Protein AF-A0A8J2KSV0-F1 (afdb_monomer_lite)

pLDDT: mean 75.71, std 20.84, range [27.83, 93.12]

Sequence (148 aa):
ILIVVDAEELTGKSEDAAAGNSNKTKGSDNGSSCRKLVLILAKRMLKVLTSCTKALKAQHPGSDFGEYFQCAIKCFMNKVEMSDKNHMLNNETFAIFAVKHIPENYHPMLYQVLGPCLATWGPKIDPSDEKCISYGEIIKCLQDQASS

Radius of gyration: 19.2 Å; chains: 1; bounding box: 42×45×52 Å

Organism: NCBI:txid39272

Secondary structure (DSSP, 8-state):
------TTTT-------------------HHHHHHHHHHHHHHHHHHHHHHHHHHHHHHSTTS-HHHHHHHHHHHHHHHTT-S-TTS---HHHHHHHHHHHS-GGGHHHHHHHHHHHHHHHGGG--TT-TT-HHHHHHHHHHHHHHT-

InterPro domains:
  IPR006170 Pheromone/general odorant binding protein [PF01395] (66-144)

Structure (mmCIF, N/CA/C/O backbone):
data_AF-A0A8J2KSV0-F1
#
_entry.id   AF-A0A8J2KSV0-F1
#
loop_
_atom_site.group_PDB
_atom_site.id
_atom_site.type_symbol
_atom_site.label_atom_id
_atom_site.label_alt_id
_atom_site.label_comp_id
_atom_site.label_asym_id
_atom_site.label_entity_id
_atom_site.label_seq_id
_atom_site.pdbx_PDB_ins_code
_atom_site.Cartn_x
_atom_site.Cartn_y
_atom_site.Cartn_z
_atom_site.occupancy
_atom_site.B_iso_or_equiv
_atom_site.auth_seq_id
_atom_site.auth_comp_id
_atom_site.auth_asym_id
_atom_site.auth_atom_id
_atom_site.pdbx_PDB_model_num
ATOM 1 N N . ILE A 1 1 ? 0.917 13.328 8.145 1.00 33.28 1 ILE A N 1
ATOM 2 C CA . ILE A 1 1 ? 1.991 12.912 7.214 1.00 33.28 1 ILE A CA 1
ATOM 3 C C . ILE A 1 1 ? 1.296 12.593 5.898 1.00 33.28 1 ILE A C 1
ATOM 5 O O . ILE A 1 1 ? 0.859 11.476 5.658 1.00 33.28 1 ILE A O 1
ATOM 9 N N . LEU A 1 2 ? 0.971 13.668 5.177 1.00 32.41 2 LEU A N 1
ATOM 10 C CA . LEU A 1 2 ? 0.304 13.628 3.881 1.00 32.41 2 LEU A CA 1
ATOM 11 C C . LEU A 1 2 ? 1.374 13.446 2.811 1.00 32.41 2 LEU A C 1
ATOM 13 O O . LEU A 1 2 ? 2.507 13.873 3.007 1.00 32.41 2 LEU A O 1
ATOM 17 N N . ILE A 1 3 ? 0.977 12.878 1.677 1.00 36.25 3 ILE A N 1
ATOM 18 C CA . ILE A 1 3 ? 1.699 12.993 0.413 1.00 36.25 3 ILE A CA 1
ATOM 19 C C . ILE A 1 3 ? 1.856 14.493 0.116 1.00 36.25 3 ILE A C 1
ATOM 21 O O . ILE A 1 3 ? 0.997 15.100 -0.519 1.00 36.25 3 ILE A O 1
ATOM 25 N N . VAL A 1 4 ? 2.933 15.095 0.613 1.00 32.72 4 VAL A N 1
ATOM 26 C CA . VAL A 1 4 ? 3.554 16.257 -0.005 1.00 32.72 4 V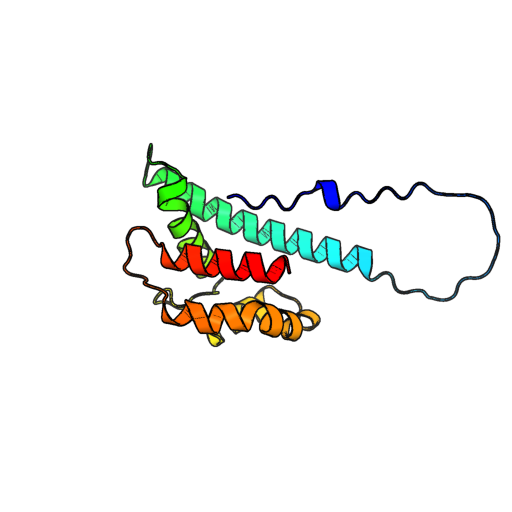AL A CA 1
ATOM 27 C C . VAL A 1 4 ? 4.506 15.644 -1.020 1.00 32.72 4 VAL A C 1
ATOM 29 O O . VAL A 1 4 ? 5.696 15.497 -0.789 1.00 32.72 4 VAL A O 1
ATOM 32 N N . VAL A 1 5 ? 3.946 15.177 -2.139 1.00 37.59 5 VAL A N 1
ATOM 33 C CA . VAL A 1 5 ? 4.716 15.278 -3.375 1.00 37.59 5 VAL A CA 1
ATOM 34 C C . VAL A 1 5 ? 4.758 16.774 -3.586 1.00 37.59 5 VAL A C 1
ATOM 36 O O . VAL A 1 5 ? 3.748 17.370 -3.964 1.00 37.59 5 VAL A O 1
ATOM 39 N N . ASP A 1 6 ? 5.871 17.366 -3.182 1.00 27.83 6 ASP A N 1
ATOM 40 C CA . ASP A 1 6 ? 6.131 18.776 -3.355 1.00 27.83 6 ASP A CA 1
ATOM 41 C C . ASP A 1 6 ? 6.019 19.060 -4.854 1.00 27.83 6 ASP A C 1
ATOM 43 O O . ASP A 1 6 ? 6.842 18.643 -5.671 1.00 27.83 6 ASP A O 1
ATOM 47 N N . ALA A 1 7 ? 4.896 19.654 -5.257 1.00 35.94 7 ALA A N 1
ATOM 48 C CA . ALA A 1 7 ? 4.655 19.981 -6.653 1.00 35.94 7 ALA A CA 1
ATOM 49 C C . ALA A 1 7 ? 5.633 21.072 -7.135 1.00 35.94 7 ALA A C 1
ATOM 51 O O . ALA A 1 7 ? 5.771 21.255 -8.347 1.00 35.94 7 ALA A O 1
ATOM 52 N N . GLU A 1 8 ? 6.320 21.756 -6.210 1.00 29.22 8 GLU A N 1
ATOM 53 C CA . GLU A 1 8 ? 7.274 22.832 -6.485 1.00 29.22 8 GLU A CA 1
ATOM 54 C C . GLU A 1 8 ? 8.679 22.330 -6.844 1.00 29.22 8 GLU A C 1
ATOM 56 O O . GLU A 1 8 ? 9.360 22.982 -7.634 1.00 29.22 8 GLU A O 1
ATOM 61 N N . GLU A 1 9 ? 9.097 21.126 -6.433 1.00 33.09 9 GLU A N 1
ATOM 62 C CA . GLU A 1 9 ? 10.410 20.591 -6.856 1.00 33.09 9 GLU A CA 1
ATOM 63 C C . GLU A 1 9 ? 10.434 20.162 -8.339 1.00 33.09 9 GLU A C 1
ATOM 65 O O . GLU A 1 9 ? 11.468 19.907 -8.953 1.00 33.09 9 GLU A O 1
ATOM 70 N N . LEU A 1 10 ? 9.260 20.142 -8.967 1.00 40.75 10 LEU A N 1
ATOM 71 C CA . LEU A 1 10 ? 9.073 19.798 -10.366 1.00 40.75 10 LEU A CA 1
ATOM 72 C C . LEU A 1 10 ? 9.044 21.028 -11.299 1.00 40.75 10 LEU A C 1
ATOM 74 O O . LEU A 1 10 ? 8.926 20.871 -12.522 1.00 40.75 10 LEU A O 1
ATOM 78 N N . THR A 1 11 ? 9.174 22.251 -10.782 1.00 35.41 11 THR A N 1
ATOM 79 C CA . THR A 1 11 ? 9.397 23.460 -11.593 1.00 35.41 11 THR A CA 1
ATOM 80 C C . THR A 1 11 ? 10.868 23.854 -11.577 1.00 35.41 11 THR A C 1
ATOM 82 O O . THR A 1 11 ? 11.239 24.940 -11.145 1.00 35.41 11 THR A O 1
ATOM 85 N N . GLY A 1 12 ? 11.723 22.967 -12.092 1.00 34.53 12 GLY A N 1
ATOM 86 C CA . GLY A 1 12 ? 13.054 23.348 -12.548 1.00 34.53 12 GLY A CA 1
ATOM 87 C C . GLY A 1 12 ? 12.919 24.418 -13.630 1.00 34.53 12 GLY A C 1
ATOM 88 O O . GLY A 1 12 ? 12.581 24.124 -14.776 1.00 34.53 12 GLY A O 1
ATOM 89 N N . LYS A 1 13 ? 13.130 25.669 -13.225 1.00 36.69 13 LYS A N 1
ATOM 90 C CA . LYS A 1 13 ? 13.239 26.850 -14.076 1.00 36.69 13 LYS A CA 1
ATOM 91 C C . LYS A 1 13 ? 14.280 26.562 -15.164 1.00 36.69 13 LYS A C 1
ATOM 93 O O . LYS A 1 13 ? 15.466 26.451 -14.876 1.00 36.69 13 LYS A O 1
ATOM 98 N N . SER A 1 14 ? 13.835 26.397 -16.403 1.00 37.28 14 SER A N 1
ATOM 99 C CA . SER A 1 14 ? 14.697 26.503 -17.580 1.00 37.28 14 SER A CA 1
ATOM 100 C C . SER A 1 14 ? 14.272 27.777 -18.293 1.00 37.28 14 SER A C 1
ATOM 102 O O . SER A 1 14 ? 13.264 27.790 -18.990 1.00 37.28 14 SER A O 1
ATOM 104 N N . GLU A 1 15 ? 14.983 28.869 -18.021 1.00 35.19 15 GLU A N 1
ATOM 105 C CA . GLU A 1 15 ? 14.950 30.063 -18.862 1.00 35.19 15 GLU A CA 1
ATOM 106 C C . GLU A 1 15 ? 15.982 29.854 -19.985 1.00 35.19 15 GLU A C 1
ATOM 108 O O . GLU A 1 15 ? 17.191 29.852 -19.754 1.00 35.19 15 GLU A O 1
ATOM 113 N N . ASP A 1 16 ? 15.461 29.600 -21.188 1.00 38.16 16 ASP A N 1
ATOM 114 C CA . ASP A 1 16 ? 16.052 29.881 -22.506 1.00 38.16 16 ASP A CA 1
ATOM 115 C C . ASP A 1 16 ? 16.671 31.302 -22.550 1.00 38.16 16 ASP A C 1
ATOM 117 O O . ASP A 1 16 ? 16.228 32.187 -21.828 1.00 38.16 16 ASP A O 1
ATOM 121 N N . ALA A 1 17 ? 17.619 31.711 -23.395 1.00 34.28 17 ALA A N 1
ATOM 122 C CA . ALA A 1 17 ? 18.380 31.138 -24.497 1.00 34.28 17 ALA A CA 1
ATOM 123 C C . ALA A 1 17 ? 19.434 32.192 -24.908 1.00 34.28 17 ALA A C 1
ATOM 125 O O . ALA A 1 17 ? 19.218 33.391 -24.724 1.00 34.28 17 ALA A O 1
ATOM 126 N N . ALA A 1 18 ? 20.513 31.780 -25.578 1.00 32.00 18 ALA A N 1
ATOM 127 C CA . ALA A 1 18 ? 21.199 32.650 -26.534 1.00 32.00 18 ALA A CA 1
ATOM 128 C C . ALA A 1 18 ? 21.887 31.829 -27.636 1.00 32.00 18 ALA A C 1
ATOM 130 O O . ALA A 1 18 ? 22.821 31.083 -27.372 1.00 32.00 18 ALA A O 1
ATOM 131 N N . ALA A 1 19 ? 21.379 32.028 -28.858 1.00 34.34 19 ALA A N 1
ATOM 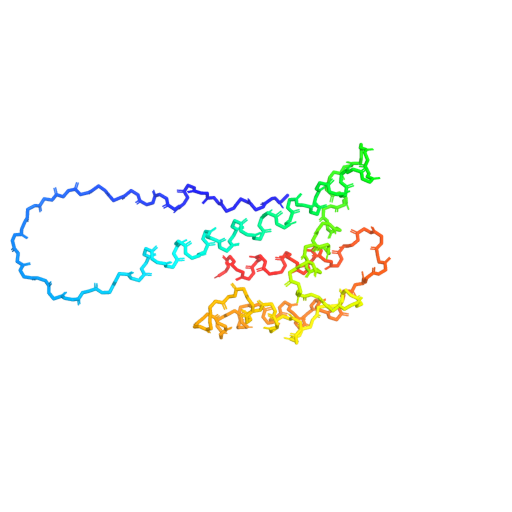132 C CA . ALA A 1 19 ? 22.025 31.934 -30.170 1.00 34.34 19 ALA A CA 1
ATOM 133 C C . ALA A 1 19 ? 22.876 30.695 -30.524 1.00 34.34 19 ALA A C 1
ATOM 135 O O . ALA A 1 19 ? 23.944 30.461 -29.972 1.00 34.34 19 ALA A O 1
ATOM 136 N N . GLY A 1 20 ? 22.500 30.005 -31.607 1.00 28.36 20 GLY A N 1
ATOM 137 C CA . GLY A 1 20 ? 23.451 29.143 -32.315 1.00 28.36 20 GLY A CA 1
ATOM 138 C C . GLY A 1 20 ? 22.819 28.090 -33.211 1.00 28.36 20 GLY A C 1
ATOM 139 O O . GLY A 1 20 ? 22.425 27.025 -32.758 1.00 28.36 20 GLY A O 1
ATOM 140 N N . ASN A 1 21 ? 22.775 28.394 -34.502 1.00 43.28 21 ASN A N 1
ATOM 141 C CA . ASN A 1 21 ? 22.561 27.475 -35.616 1.00 43.28 21 ASN A CA 1
ATOM 142 C C . ASN A 1 21 ? 23.396 26.178 -35.487 1.00 43.28 21 ASN A C 1
ATOM 144 O O . ASN A 1 21 ? 24.613 26.282 -35.356 1.00 43.28 21 ASN A O 1
ATOM 148 N N . SER A 1 22 ? 22.776 24.991 -35.580 1.00 34.84 22 SER A N 1
ATOM 149 C CA . SER A 1 22 ? 23.343 23.765 -36.189 1.00 34.84 22 SER A CA 1
ATOM 150 C C . SER A 1 22 ? 22.427 22.548 -36.002 1.00 34.84 22 SER A C 1
ATOM 152 O O . SER A 1 22 ? 21.936 22.285 -34.908 1.00 34.84 22 SER A O 1
ATOM 154 N N . ASN A 1 23 ? 22.241 21.805 -37.099 1.00 50.12 23 ASN A N 1
ATOM 155 C CA . ASN A 1 23 ? 21.908 20.377 -37.201 1.00 50.12 23 ASN A CA 1
ATOM 156 C C . ASN A 1 23 ? 21.775 19.610 -35.870 1.00 50.12 23 ASN A C 1
ATOM 158 O O . ASN A 1 23 ? 22.766 19.441 -35.158 1.00 50.12 23 ASN A O 1
ATOM 162 N N . LYS A 1 24 ? 20.600 19.025 -35.586 1.00 34.50 24 LYS A N 1
ATOM 163 C CA . LYS A 1 24 ? 20.468 18.058 -34.488 1.00 34.50 24 LYS A CA 1
ATOM 164 C C . LYS A 1 24 ? 19.600 16.860 -34.858 1.00 34.50 24 LYS A C 1
ATOM 166 O O . LYS A 1 24 ? 18.377 16.911 -34.942 1.00 34.50 24 LYS A O 1
ATOM 171 N N . THR A 1 25 ? 20.317 15.770 -35.081 1.00 40.50 25 THR A N 1
ATOM 172 C CA . THR A 1 25 ? 19.911 14.375 -34.984 1.00 40.50 25 THR A CA 1
ATOM 173 C C . THR A 1 25 ? 18.927 14.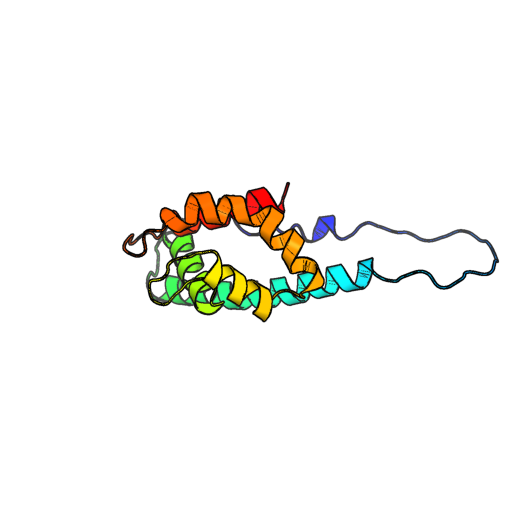116 -33.837 1.00 40.50 25 THR A C 1
ATOM 175 O O . THR A 1 25 ? 19.143 14.535 -32.702 1.00 40.50 25 THR A O 1
ATOM 178 N N . LYS A 1 26 ? 17.865 13.372 -34.176 1.00 44.72 26 LYS A N 1
ATOM 179 C CA . LYS A 1 26 ? 17.057 12.458 -33.344 1.00 44.72 26 LYS A CA 1
ATOM 180 C C . LYS A 1 26 ? 17.587 12.306 -31.900 1.00 44.72 26 LYS A C 1
ATOM 182 O O . LYS A 1 26 ? 18.541 11.570 -31.668 1.00 44.72 26 LYS A O 1
ATOM 187 N N . GLY A 1 27 ? 16.956 12.988 -30.943 1.00 36.16 27 GLY A N 1
ATOM 188 C CA . GLY A 1 27 ? 17.243 12.891 -29.508 1.00 36.16 27 GLY A CA 1
ATOM 189 C C . GLY A 1 27 ? 15.961 12.600 -28.727 1.00 36.16 27 GLY A C 1
ATOM 190 O O . GLY A 1 27 ? 14.963 13.285 -28.908 1.00 36.16 27 GLY A O 1
ATOM 191 N N . SER A 1 28 ? 15.989 11.538 -27.923 1.00 43.84 28 SER A N 1
ATOM 192 C CA . SER A 1 28 ? 14.852 10.907 -27.243 1.00 43.84 28 SER A CA 1
ATOM 193 C C . SER A 1 28 ? 14.181 11.809 -26.197 1.00 43.84 28 SER A C 1
ATOM 195 O O . SER A 1 28 ? 14.806 12.218 -25.221 1.00 43.84 28 SER A O 1
ATOM 197 N N . ASP A 1 29 ? 12.882 12.039 -26.362 1.00 43.62 29 ASP A N 1
ATOM 198 C CA . ASP A 1 29 ? 11.999 12.863 -25.522 1.00 43.62 29 ASP A CA 1
ATOM 199 C C . ASP A 1 29 ? 11.434 12.058 -24.320 1.00 43.62 29 ASP A C 1
ATOM 201 O O . ASP A 1 29 ? 10.225 11.913 -24.121 1.00 43.62 29 ASP A O 1
ATOM 205 N N . ASN A 1 30 ? 12.316 11.426 -23.533 1.00 51.47 30 ASN A N 1
ATOM 206 C CA . ASN A 1 30 ? 11.903 10.442 -22.512 1.00 51.47 30 ASN A CA 1
ATOM 207 C C . ASN A 1 30 ? 11.517 11.066 -21.152 1.00 51.47 30 ASN A C 1
ATOM 209 O O . ASN A 1 30 ? 10.768 10.456 -20.386 1.00 51.47 30 ASN A O 1
ATOM 213 N N . GLY A 1 31 ? 11.984 12.280 -20.836 1.00 49.41 31 GLY A N 1
ATOM 214 C CA . GLY A 1 31 ? 11.730 12.930 -19.538 1.00 49.41 31 GLY A CA 1
ATOM 215 C C . GLY A 1 31 ? 10.316 13.509 -19.395 1.00 49.41 31 GLY A C 1
ATOM 216 O O . GLY A 1 31 ? 9.683 13.387 -18.344 1.00 49.41 31 GLY A O 1
ATOM 217 N N . SER A 1 32 ? 9.777 14.081 -20.476 1.00 55.59 32 SER A N 1
ATOM 218 C CA . SER A 1 32 ? 8.435 14.679 -20.505 1.00 55.59 32 SER A CA 1
ATOM 219 C C . SER A 1 32 ? 7.325 13.619 -20.407 1.00 55.59 32 SER A C 1
ATOM 221 O O . SER A 1 32 ? 6.272 13.858 -19.806 1.00 55.59 32 SER A O 1
ATOM 223 N N . SER A 1 33 ? 7.585 12.422 -20.938 1.00 67.12 33 SER A N 1
ATOM 224 C CA . SER A 1 33 ? 6.652 11.291 -20.962 1.00 67.12 33 SER A CA 1
ATOM 225 C C . SER A 1 33 ? 6.576 10.555 -19.620 1.00 67.12 33 SER A C 1
ATOM 227 O O . SER A 1 33 ? 5.476 10.239 -19.163 1.00 67.12 33 SER A O 1
ATOM 229 N N . CYS A 1 34 ? 7.712 10.361 -18.939 1.00 67.50 34 CYS A N 1
ATOM 230 C CA . CYS A 1 34 ? 7.756 9.718 -17.621 1.00 67.50 34 CYS A CA 1
ATOM 231 C C . CYS A 1 34 ? 6.978 10.530 -16.570 1.00 67.50 34 CYS A C 1
ATOM 233 O O . CYS A 1 34 ? 6.099 10.009 -15.885 1.00 67.50 34 CYS A O 1
ATOM 235 N N . ARG A 1 35 ? 7.206 11.849 -16.512 1.00 75.56 35 ARG A N 1
ATOM 236 C CA . ARG A 1 35 ? 6.518 12.734 -15.560 1.00 75.56 35 ARG A CA 1
ATOM 237 C C . ARG A 1 35 ? 5.005 12.781 -15.785 1.00 75.56 35 ARG A C 1
ATOM 239 O O . ARG A 1 35 ? 4.237 12.739 -14.825 1.00 75.56 35 ARG A O 1
ATOM 246 N N . LYS A 1 36 ? 4.555 12.832 -17.044 1.00 78.25 36 LYS A N 1
ATOM 247 C CA . LYS A 1 36 ? 3.120 12.787 -17.381 1.00 78.25 36 LYS A CA 1
ATOM 248 C C . LYS A 1 36 ? 2.480 11.475 -16.936 1.00 78.25 36 LYS A C 1
ATOM 250 O O . LYS A 1 36 ? 1.397 11.498 -16.357 1.00 78.25 36 LYS A O 1
ATOM 255 N N . LEU A 1 37 ? 3.154 10.351 -17.171 1.00 76.69 37 LEU A N 1
ATOM 256 C CA . LEU A 1 37 ? 2.692 9.037 -16.738 1.00 76.69 37 LEU A CA 1
ATOM 257 C C . LEU A 1 37 ? 2.554 8.973 -15.208 1.00 76.69 37 LEU A C 1
ATOM 259 O O . LEU A 1 37 ? 1.487 8.613 -14.713 1.00 76.69 37 LEU A O 1
ATOM 263 N N . VAL A 1 38 ? 3.586 9.386 -14.466 1.00 78.25 38 VAL A N 1
ATOM 264 C CA . VAL A 1 38 ? 3.568 9.407 -12.994 1.00 78.25 38 VAL A CA 1
ATOM 265 C C . VAL A 1 38 ? 2.418 10.265 -12.472 1.00 78.25 38 VAL A C 1
ATOM 267 O O . VAL A 1 38 ? 1.681 9.823 -11.597 1.00 78.25 38 VAL A O 1
ATOM 270 N N . LEU A 1 39 ? 2.187 11.448 -13.046 1.00 80.81 39 LEU A N 1
ATOM 271 C CA . LEU A 1 39 ? 1.071 12.312 -12.647 1.00 80.81 39 LEU A CA 1
ATOM 272 C C . LEU A 1 39 ? -0.298 11.676 -12.919 1.00 80.81 39 LEU A C 1
ATOM 274 O O . LEU A 1 39 ? -1.206 11.789 -12.094 1.00 80.81 39 LEU A O 1
ATOM 278 N N . ILE A 1 40 ? -0.466 10.990 -14.055 1.00 83.06 40 ILE A N 1
ATOM 279 C CA . ILE A 1 40 ? -1.708 10.270 -14.372 1.00 83.06 40 ILE A CA 1
ATOM 280 C C . ILE A 1 40 ? -1.946 9.150 -13.353 1.00 83.06 40 ILE A C 1
ATOM 282 O O . ILE A 1 40 ? -3.066 9.005 -12.853 1.00 83.06 40 ILE A O 1
ATOM 286 N N . LEU A 1 41 ? -0.905 8.385 -13.022 1.00 81.62 41 LEU A N 1
ATOM 287 C CA . LEU A 1 41 ? -0.971 7.312 -12.033 1.00 81.62 41 LEU A CA 1
ATOM 288 C C . LEU A 1 41 ? -1.268 7.858 -10.638 1.00 81.62 41 LEU A C 1
ATOM 290 O O . LEU A 1 41 ? -2.253 7.445 -10.026 1.00 81.62 41 LEU A O 1
ATOM 294 N N . ALA A 1 42 ? -0.514 8.855 -10.181 1.00 83.25 42 ALA A N 1
ATOM 295 C CA . ALA A 1 42 ? -0.718 9.512 -8.896 1.00 83.25 42 ALA A CA 1
ATOM 296 C C . ALA A 1 42 ? -2.142 10.070 -8.767 1.00 83.25 42 ALA A C 1
ATOM 298 O O . ALA A 1 42 ? -2.803 9.851 -7.755 1.00 83.25 42 ALA A O 1
ATOM 299 N N 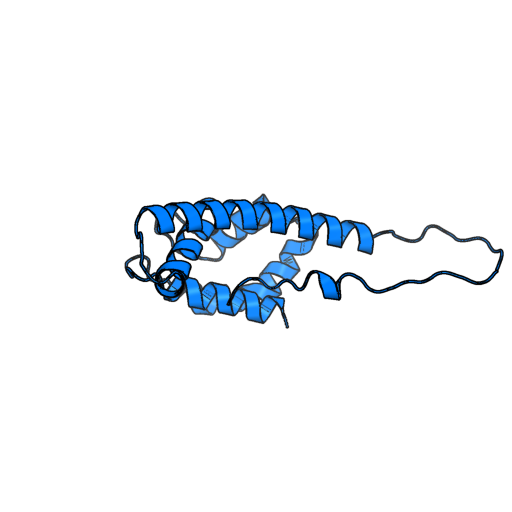. LYS A 1 43 ? -2.678 10.710 -9.817 1.00 87.19 43 LYS A N 1
ATOM 300 C CA . LYS A 1 43 ? -4.052 11.235 -9.815 1.00 87.19 43 LYS A CA 1
ATOM 301 C C . LYS A 1 43 ? -5.100 10.127 -9.689 1.00 87.19 43 LYS A C 1
ATOM 303 O O . LYS A 1 43 ? -6.096 10.308 -8.985 1.00 87.19 43 LYS A O 1
ATOM 308 N N . ARG A 1 44 ? -4.896 8.979 -10.348 1.00 87.50 44 ARG A N 1
ATOM 309 C CA . ARG A 1 44 ? -5.776 7.805 -10.207 1.00 87.50 44 ARG A CA 1
ATOM 310 C C . ARG A 1 44 ? -5.716 7.247 -8.786 1.00 87.50 44 ARG A C 1
ATOM 312 O O . ARG A 1 44 ? -6.770 7.074 -8.177 1.00 87.50 44 ARG A O 1
ATOM 319 N N . MET A 1 45 ? -4.516 7.054 -8.240 1.00 88.25 45 MET A N 1
ATOM 320 C CA . MET A 1 45 ? -4.328 6.539 -6.879 1.00 88.25 45 MET A CA 1
ATOM 321 C C . MET A 1 45 ? -4.923 7.482 -5.828 1.00 88.25 45 MET A C 1
ATOM 323 O O . MET A 1 45 ? -5.684 7.048 -4.964 1.00 88.25 45 MET A O 1
ATOM 327 N N . LEU A 1 46 ? -4.694 8.791 -5.965 1.00 88.75 46 LEU A N 1
ATOM 328 C CA . LEU A 1 46 ? -5.243 9.808 -5.070 1.00 88.75 46 LEU A CA 1
ATOM 329 C C . LEU A 1 46 ? -6.774 9.835 -5.096 1.00 88.75 46 LEU A C 1
ATOM 331 O O . LEU A 1 46 ? -7.404 10.023 -4.055 1.00 88.75 46 LEU A O 1
ATOM 335 N N . LYS A 1 47 ? -7.398 9.611 -6.261 1.00 90.94 47 LYS A N 1
ATOM 336 C CA . LYS A 1 47 ? -8.860 9.511 -6.370 1.00 90.94 47 LYS A CA 1
ATOM 337 C C . LYS A 1 47 ? -9.401 8.323 -5.571 1.00 90.94 47 LYS A C 1
ATOM 339 O O . LYS A 1 47 ? -10.405 8.475 -4.874 1.00 90.94 47 LYS A O 1
ATOM 344 N N . VAL A 1 48 ? -8.737 7.168 -5.640 1.00 91.31 48 VAL A N 1
ATOM 345 C CA . VAL A 1 48 ? -9.120 5.979 -4.862 1.00 91.31 48 VAL A CA 1
ATOM 346 C C . VAL A 1 48 ? -8.929 6.237 -3.368 1.00 91.31 48 VAL A C 1
ATOM 348 O O . VAL A 1 48 ? -9.874 6.046 -2.602 1.00 91.31 48 VAL A O 1
ATOM 351 N N . LEU A 1 49 ? -7.772 6.765 -2.962 1.00 89.69 49 LEU A N 1
ATOM 352 C CA . LEU A 1 49 ? -7.492 7.103 -1.565 1.00 89.69 49 LEU A CA 1
ATOM 353 C C . LEU A 1 49 ? -8.514 8.106 -1.013 1.00 89.69 49 LEU A C 1
ATOM 355 O O . LEU A 1 49 ? -9.073 7.892 0.057 1.00 89.69 49 LEU A O 1
ATOM 359 N N . THR A 1 50 ? -8.846 9.146 -1.783 1.00 90.38 50 THR A N 1
ATOM 360 C CA . THR A 1 50 ? -9.861 10.144 -1.406 1.00 90.38 50 THR A CA 1
ATOM 361 C C . THR A 1 50 ? -11.245 9.516 -1.223 1.00 90.38 50 THR A C 1
ATOM 363 O O . THR A 1 50 ? -12.020 9.948 -0.374 1.00 90.38 50 THR A O 1
ATOM 366 N N . SER A 1 51 ? -11.586 8.491 -2.011 1.00 93.12 51 SER A N 1
ATOM 367 C CA . SER A 1 51 ? -12.847 7.764 -1.825 1.00 93.12 51 SER A CA 1
ATOM 368 C C . SER A 1 51 ? -12.868 6.989 -0.502 1.00 93.12 51 SER A C 1
ATOM 370 O O . SER A 1 51 ? -13.879 7.011 0.195 1.00 93.12 51 SER A O 1
ATOM 372 N N . CYS A 1 52 ? -11.741 6.382 -0.116 1.00 91.50 52 CYS A N 1
ATOM 373 C CA . CYS A 1 52 ? -11.592 5.667 1.150 1.00 91.50 52 CYS A CA 1
ATOM 374 C C . CYS A 1 52 ? -11.626 6.609 2.355 1.00 91.50 52 CYS A C 1
ATOM 376 O O . CYS A 1 52 ? -12.359 6.361 3.309 1.00 91.50 52 CYS A O 1
ATOM 378 N N . THR A 1 53 ? -10.895 7.724 2.297 1.00 89.94 53 THR A N 1
ATOM 379 C CA . THR A 1 53 ? -10.872 8.710 3.386 1.00 89.94 53 THR A CA 1
ATOM 380 C C . THR A 1 53 ? -12.245 9.343 3.603 1.00 89.94 53 THR A C 1
ATOM 382 O O . THR A 1 53 ? -12.671 9.500 4.744 1.00 89.94 53 THR A O 1
ATOM 385 N N . LYS A 1 54 ? -12.983 9.651 2.526 1.00 89.81 54 LYS A N 1
ATOM 386 C CA . LYS A 1 54 ? -14.365 10.149 2.619 1.00 89.81 54 LYS A CA 1
ATOM 387 C C . LYS A 1 54 ? -15.309 9.127 3.249 1.00 89.81 54 LYS A C 1
ATOM 389 O O . LYS A 1 54 ? -16.104 9.505 4.104 1.00 89.81 54 LYS A O 1
ATOM 394 N N . ALA A 1 55 ? -15.217 7.859 2.847 1.00 87.88 55 ALA A N 1
ATOM 395 C CA . ALA A 1 55 ? -16.053 6.796 3.399 1.00 87.88 55 ALA A CA 1
ATOM 396 C C . ALA A 1 55 ? -15.807 6.593 4.901 1.00 87.88 55 ALA A C 1
ATOM 398 O O . ALA A 1 55 ? -16.765 6.446 5.654 1.00 87.88 55 ALA A O 1
ATOM 399 N N . LEU A 1 56 ? -14.547 6.640 5.342 1.00 86.88 56 LEU A N 1
ATOM 400 C CA . LEU A 1 56 ? -14.193 6.523 6.760 1.00 86.88 56 LEU A CA 1
ATOM 401 C C . LEU A 1 56 ? -14.624 7.742 7.569 1.00 86.88 56 LEU A C 1
ATOM 403 O O . LEU A 1 56 ? -15.205 7.588 8.635 1.00 86.88 56 LEU A O 1
ATOM 407 N N . LYS A 1 57 ? -14.433 8.956 7.041 1.00 85.00 57 LYS A N 1
ATOM 408 C CA . LYS A 1 57 ? -14.893 10.179 7.713 1.00 85.00 57 LYS A CA 1
ATOM 409 C C . LYS A 1 57 ? -16.412 10.196 7.921 1.00 85.00 57 LYS A C 1
ATOM 411 O O . LYS A 1 57 ? -16.885 10.738 8.912 1.00 85.00 57 LYS A O 1
ATOM 416 N N . ALA A 1 58 ? -17.172 9.614 6.992 1.00 85.19 58 ALA A N 1
ATOM 417 C CA . ALA A 1 58 ? -18.618 9.469 7.137 1.00 85.19 58 ALA A CA 1
ATOM 418 C C . ALA A 1 58 ? -19.010 8.434 8.210 1.00 85.19 58 ALA A C 1
ATOM 420 O O . ALA A 1 58 ? -20.044 8.600 8.848 1.00 85.19 58 ALA A O 1
ATOM 421 N N . GLN A 1 59 ? -18.196 7.393 8.415 1.00 83.62 59 GLN A N 1
ATOM 422 C CA . GLN A 1 59 ? -18.415 6.360 9.438 1.00 83.62 59 GLN A CA 1
ATOM 423 C C . GLN A 1 59 ? -17.980 6.811 10.840 1.00 83.62 59 GLN A C 1
ATOM 425 O O . GLN A 1 59 ? -18.581 6.397 11.826 1.00 83.62 59 GLN A O 1
ATOM 430 N N . HIS A 1 60 ? -16.982 7.694 10.922 1.00 80.88 60 HIS A N 1
ATOM 431 C CA . HIS A 1 60 ? -16.428 8.211 12.174 1.00 80.88 60 HIS A CA 1
ATOM 432 C C . HIS A 1 60 ? -16.469 9.752 12.201 1.00 80.88 60 HIS A C 1
ATOM 434 O O . HIS A 1 60 ? -15.440 10.423 12.070 1.00 80.88 60 HIS A O 1
ATOM 440 N N . PRO A 1 61 ? -17.659 10.367 12.319 1.00 77.25 61 PRO A N 1
ATOM 441 C CA . PRO A 1 61 ? -17.763 11.817 12.415 1.00 77.25 61 PRO A CA 1
ATOM 442 C C . PRO A 1 61 ? -17.136 12.317 13.728 1.00 77.25 61 PRO A C 1
ATOM 444 O O . PRO A 1 61 ? -17.529 11.899 14.811 1.00 77.25 61 PRO A O 1
ATOM 447 N N . GLY A 1 62 ? -16.174 13.240 13.633 1.00 72.56 62 GLY A N 1
ATOM 448 C CA . GLY A 1 62 ? -15.550 13.893 14.794 1.00 72.56 62 GLY A CA 1
ATOM 449 C C . GLY A 1 62 ? -14.329 13.182 15.387 1.00 72.56 62 GLY A C 1
ATOM 450 O O . GLY A 1 62 ? -13.702 13.743 16.281 1.00 72.56 62 GLY A O 1
ATOM 451 N N . SER A 1 63 ? -13.951 12.003 14.884 1.00 74.50 63 SER A N 1
ATOM 452 C CA . SER A 1 63 ? -12.683 11.361 15.249 1.00 74.50 63 SER A CA 1
ATOM 453 C C . SER A 1 63 ? -11.485 12.079 14.625 1.00 74.50 63 SER A C 1
ATOM 455 O O . SER A 1 63 ? -11.599 12.627 13.521 1.00 74.50 63 SER A O 1
ATOM 457 N N . ASP A 1 64 ? -10.320 12.013 15.275 1.00 77.19 64 ASP A N 1
ATOM 458 C CA . ASP A 1 64 ? -9.086 12.507 14.670 1.00 77.19 64 ASP A CA 1
ATOM 459 C C . ASP A 1 64 ? -8.774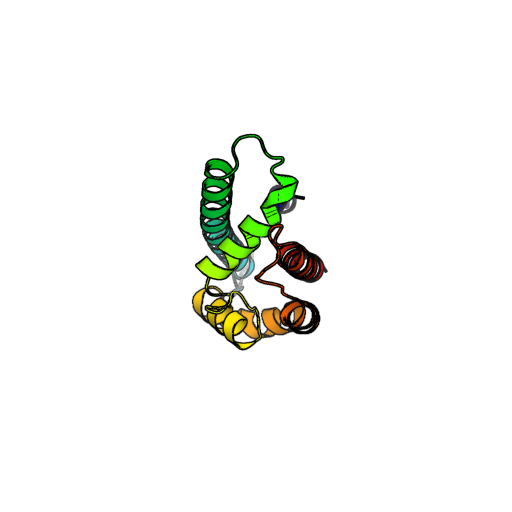 11.683 13.411 1.00 77.19 64 ASP A C 1
ATOM 461 O O . ASP A 1 64 ? -8.718 10.452 13.422 1.00 77.19 64 ASP A O 1
ATOM 465 N N . PHE A 1 65 ? -8.602 12.377 12.287 1.00 73.19 65 PHE A N 1
ATOM 466 C CA . PHE A 1 65 ? -8.301 11.752 11.005 1.00 73.19 65 PHE A CA 1
ATOM 467 C C . PHE A 1 65 ? -7.008 10.933 11.068 1.00 73.19 65 PHE A C 1
ATOM 469 O O . PHE A 1 65 ? -6.900 9.927 10.369 1.00 73.19 65 PHE A O 1
ATOM 476 N N . GLY A 1 66 ? -6.054 11.331 11.918 1.00 73.06 66 GLY A N 1
ATOM 477 C CA . GLY A 1 66 ? -4.812 10.593 12.130 1.00 73.06 66 GLY A CA 1
ATOM 478 C C . GLY A 1 66 ? -5.031 9.163 12.627 1.00 73.06 66 GLY A C 1
ATOM 479 O O . GLY A 1 66 ? -4.305 8.266 12.203 1.00 73.06 66 GLY A O 1
ATOM 480 N N . GLU A 1 67 ? -6.059 8.929 13.448 1.00 75.25 67 GLU A N 1
ATOM 481 C CA . GLU A 1 67 ? -6.321 7.618 14.059 1.00 75.25 67 GLU A CA 1
ATOM 482 C C . GLU A 1 67 ? -6.821 6.582 13.049 1.00 75.25 67 GLU A C 1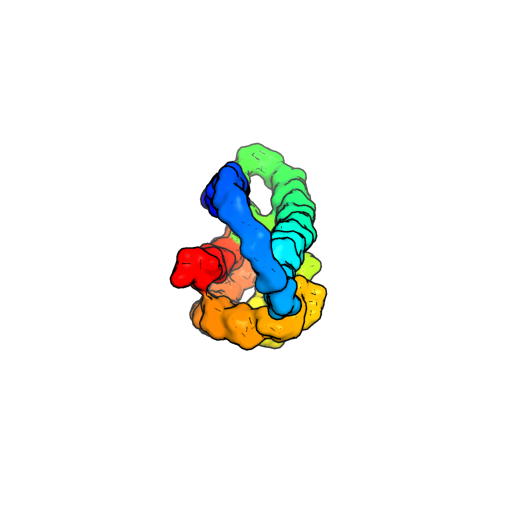
ATOM 484 O O . GLU A 1 67 ? -6.464 5.412 13.141 1.00 75.25 67 GLU A O 1
ATOM 489 N N . TYR A 1 68 ? -7.603 7.011 12.054 1.00 77.31 68 TYR A N 1
ATOM 490 C CA . TYR A 1 68 ? -8.239 6.115 11.079 1.00 77.31 68 TYR A CA 1
ATOM 491 C C . TYR A 1 68 ? -7.643 6.228 9.675 1.00 77.31 68 TYR A C 1
ATOM 493 O O . TYR A 1 68 ? -8.060 5.514 8.758 1.00 77.31 68 TYR A O 1
ATOM 501 N N . PHE A 1 69 ? -6.651 7.100 9.473 1.00 86.00 69 PHE A N 1
ATOM 502 C CA . PHE A 1 69 ? -5.987 7.235 8.179 1.00 86.00 69 PHE A CA 1
ATOM 503 C C . PHE A 1 69 ? -5.366 5.913 7.716 1.00 86.00 69 PHE A C 1
ATOM 505 O O . PHE A 1 69 ? -5.451 5.580 6.535 1.00 86.00 69 PHE A O 1
ATOM 512 N N . GLN A 1 70 ? -4.835 5.110 8.640 1.00 90.38 70 GLN A N 1
ATOM 513 C CA . GLN A 1 70 ? -4.268 3.802 8.306 1.00 90.38 70 GLN A CA 1
ATOM 514 C C . GLN A 1 70 ? -5.330 2.829 7.779 1.00 90.38 70 GLN A C 1
ATOM 516 O O . GLN A 1 70 ? -5.083 2.058 6.850 1.00 90.38 70 GLN A O 1
ATOM 521 N N . CYS A 1 71 ? -6.571 2.939 8.255 1.00 91.00 71 CYS A N 1
ATOM 522 C CA . CYS A 1 71 ? -7.685 2.191 7.682 1.00 91.00 71 CYS A CA 1
ATOM 523 C C . CYS A 1 71 ? -8.075 2.694 6.285 1.00 91.00 71 CYS A C 1
ATOM 525 O O . CYS A 1 71 ? -8.557 1.917 5.456 1.00 91.00 71 CYS A O 1
ATOM 527 N N . ALA A 1 72 ? -7.809 3.965 5.961 1.00 91.75 72 ALA A N 1
ATOM 528 C CA . ALA A 1 72 ? -7.964 4.457 4.594 1.00 91.75 72 ALA A CA 1
ATOM 529 C C . ALA A 1 72 ? -6.933 3.818 3.656 1.00 91.75 72 ALA A C 1
ATOM 531 O O . ALA A 1 72 ? -7.269 3.525 2.508 1.00 91.75 72 ALA A O 1
ATOM 532 N N . ILE A 1 73 ? -5.723 3.541 4.155 1.00 91.69 73 ILE A N 1
ATOM 533 C CA . ILE A 1 73 ? -4.692 2.789 3.431 1.00 91.69 73 ILE A CA 1
ATOM 534 C C . ILE A 1 73 ? -5.133 1.341 3.211 1.00 91.69 73 ILE A C 1
ATOM 536 O O . ILE A 1 73 ? -5.113 0.890 2.068 1.00 91.69 73 ILE A O 1
ATOM 540 N N . LYS A 1 74 ? -5.647 0.645 4.235 1.00 92.81 74 LYS A N 1
ATOM 541 C CA . LYS A 1 74 ? -6.248 -0.697 4.073 1.00 92.81 74 LYS A CA 1
ATOM 542 C C . LYS A 1 74 ? -7.316 -0.717 2.972 1.00 92.81 74 LYS A C 1
ATOM 544 O O . LYS A 1 74 ? -7.273 -1.545 2.062 1.00 92.81 74 LYS A O 1
ATOM 549 N N . CYS A 1 75 ? -8.253 0.233 3.011 1.00 92.50 75 CYS A N 1
ATOM 550 C CA . CYS A 1 75 ? -9.277 0.383 1.974 1.00 92.50 75 CYS A CA 1
ATOM 551 C C . CYS A 1 75 ? -8.670 0.640 0.587 1.00 92.50 75 CYS A C 1
ATOM 553 O O . CYS A 1 75 ? -9.118 0.054 -0.402 1.00 92.50 75 CYS A O 1
ATOM 555 N N . PHE A 1 76 ? -7.660 1.510 0.506 1.00 93.00 76 PHE A N 1
ATOM 556 C CA . PHE A 1 76 ? -6.976 1.837 -0.738 1.00 93.00 76 PHE A CA 1
ATOM 557 C C . PHE A 1 76 ? -6.328 0.594 -1.349 1.00 93.00 76 PHE A C 1
ATOM 559 O O . PHE A 1 76 ? -6.632 0.283 -2.498 1.00 93.00 76 PHE A O 1
ATOM 566 N N . MET A 1 77 ? -5.524 -0.142 -0.574 1.00 91.38 77 MET A N 1
ATOM 567 C CA . MET A 1 77 ? -4.822 -1.351 -1.022 1.00 91.38 77 MET A CA 1
ATOM 568 C C . MET A 1 77 ? -5.792 -2.391 -1.582 1.00 91.38 77 MET A C 1
ATOM 570 O O . MET A 1 77 ? -5.552 -2.941 -2.654 1.00 91.38 77 MET A O 1
ATOM 574 N N . ASN A 1 78 ? -6.933 -2.579 -0.917 1.00 92.19 78 ASN A N 1
ATOM 575 C CA . ASN A 1 78 ? -7.972 -3.487 -1.385 1.00 92.19 78 ASN A CA 1
ATOM 576 C C . ASN A 1 78 ? -8.620 -3.015 -2.699 1.00 92.19 78 ASN A C 1
ATOM 578 O O . ASN A 1 78 ? -8.829 -3.802 -3.617 1.00 92.19 78 ASN A O 1
ATOM 582 N N . LYS A 1 79 ? -8.915 -1.715 -2.834 1.00 91.75 79 LYS A N 1
ATOM 583 C CA . LYS A 1 79 ? -9.538 -1.162 -4.053 1.00 91.75 79 LYS A CA 1
ATOM 584 C C . LYS A 1 79 ? -8.623 -1.173 -5.274 1.00 91.75 79 LYS A C 1
ATOM 586 O O . LYS A 1 79 ? -9.134 -1.186 -6.392 1.00 91.75 79 LYS A O 1
ATOM 591 N N . VAL A 1 80 ? -7.309 -1.114 -5.073 1.00 90.12 80 VAL A N 1
ATOM 592 C CA . VAL A 1 80 ? -6.323 -1.208 -6.161 1.00 90.12 80 VAL A CA 1
ATOM 593 C C . VAL A 1 80 ? -5.810 -2.634 -6.365 1.00 90.12 80 VAL A C 1
ATOM 595 O O . VAL A 1 80 ? -4.858 -2.824 -7.110 1.00 90.12 80 VAL A O 1
ATOM 598 N N . GLU A 1 81 ? -6.437 -3.626 -5.719 1.00 90.50 81 GLU A N 1
ATOM 599 C CA . GLU A 1 81 ? -6.077 -5.051 -5.818 1.00 90.50 81 GLU A CA 1
ATOM 600 C C . GLU A 1 81 ? -4.620 -5.339 -5.437 1.00 90.50 81 GLU A C 1
ATOM 602 O O . GLU A 1 81 ? -4.013 -6.298 -5.900 1.00 90.50 81 GLU A O 1
ATOM 607 N N . MET A 1 82 ? -4.061 -4.507 -4.560 1.00 89.44 82 MET A N 1
ATOM 608 C CA . MET A 1 82 ? -2.747 -4.739 -3.975 1.00 89.44 82 MET A CA 1
ATOM 609 C C . MET A 1 82 ? -2.842 -5.656 -2.751 1.00 89.44 82 MET A C 1
ATOM 611 O O . MET A 1 82 ? -1.824 -6.150 -2.296 1.00 89.44 82 MET A O 1
ATOM 615 N N . SER A 1 83 ? -4.036 -5.947 -2.231 1.00 91.44 83 SER A N 1
ATOM 616 C CA . SER A 1 83 ? -4.256 -6.977 -1.207 1.00 91.44 83 SER A CA 1
ATOM 617 C C . SER A 1 83 ? -5.224 -8.055 -1.689 1.00 91.44 83 SER A C 1
ATOM 619 O O . SER A 1 83 ? -6.063 -7.797 -2.552 1.00 91.44 83 SER A O 1
ATOM 621 N N . ASP A 1 84 ? -5.142 -9.244 -1.097 1.00 89.38 84 ASP A N 1
ATOM 622 C CA . ASP A 1 84 ? -6.083 -10.332 -1.356 1.00 89.38 84 ASP A CA 1
ATOM 623 C C . ASP A 1 84 ? -7.429 -10.120 -0.631 1.00 89.38 84 ASP A C 1
ATOM 625 O O . ASP A 1 84 ? -7.675 -9.105 0.028 1.00 89.38 84 ASP A O 1
ATOM 629 N N . LYS A 1 85 ? -8.320 -11.114 -0.737 1.00 88.69 85 LYS A N 1
ATOM 630 C CA . LYS A 1 85 ? -9.641 -11.106 -0.085 1.00 88.69 85 LYS A CA 1
ATOM 631 C C . LYS A 1 85 ? -9.572 -11.123 1.445 1.00 88.69 85 LYS A C 1
ATOM 633 O O . LYS A 1 85 ? -10.551 -10.761 2.087 1.00 88.69 85 LYS A O 1
ATOM 638 N N . ASN A 1 86 ? -8.440 -11.534 2.010 1.00 89.81 86 ASN A N 1
ATOM 639 C CA . ASN A 1 86 ? -8.172 -11.516 3.444 1.00 89.81 86 ASN A CA 1
ATOM 640 C C . ASN A 1 86 ? -7.472 -10.216 3.872 1.00 89.81 86 ASN A C 1
ATOM 642 O O . ASN A 1 86 ? -7.069 -10.090 5.024 1.00 89.81 86 ASN A O 1
ATOM 646 N N . HIS A 1 87 ? -7.339 -9.246 2.960 1.00 89.75 87 HIS A N 1
ATOM 647 C CA . HIS A 1 87 ? -6.599 -8.000 3.138 1.00 89.75 87 HIS A CA 1
ATOM 648 C C . HIS A 1 87 ? -5.093 -8.183 3.378 1.00 89.75 87 HIS A C 1
ATOM 650 O O . HIS A 1 87 ? -4.426 -7.269 3.855 1.00 89.75 87 HIS A O 1
ATOM 656 N N . MET A 1 88 ? -4.534 -9.326 2.987 1.00 90.44 88 MET A N 1
ATOM 657 C CA . MET A 1 88 ? -3.102 -9.586 3.083 1.00 90.44 88 MET A CA 1
ATOM 658 C C . MET A 1 88 ? -2.372 -9.052 1.850 1.00 90.44 88 MET A C 1
ATOM 660 O O . MET A 1 88 ? -2.880 -9.123 0.729 1.00 90.44 88 MET A O 1
ATOM 664 N N . LEU A 1 89 ? -1.163 -8.529 2.057 1.00 88.25 89 LEU A N 1
ATOM 665 C CA . LEU A 1 89 ? -0.240 -8.127 0.995 1.00 88.25 89 LEU A CA 1
ATOM 666 C C . LEU A 1 89 ? 0.854 -9.177 0.858 1.00 88.25 89 LEU A C 1
ATOM 668 O O . LEU A 1 89 ? 1.511 -9.531 1.836 1.00 88.25 89 LEU A O 1
ATOM 672 N N . ASN A 1 90 ? 1.097 -9.623 -0.366 1.00 85.12 90 ASN A N 1
ATOM 673 C CA . ASN A 1 90 ? 2.210 -10.501 -0.685 1.00 85.12 90 ASN A CA 1
ATOM 674 C C . ASN A 1 90 ? 2.746 -10.190 -2.093 1.00 85.12 90 ASN A C 1
ATOM 676 O O . ASN A 1 90 ? 2.276 -9.275 -2.771 1.00 85.12 90 ASN A O 1
ATOM 680 N N . ASN A 1 91 ? 3.751 -10.948 -2.533 1.00 85.75 91 ASN A N 1
ATOM 681 C CA . ASN A 1 91 ? 4.356 -10.747 -3.850 1.00 85.75 91 ASN A CA 1
ATOM 682 C C . ASN A 1 91 ? 3.364 -10.970 -5.003 1.00 85.75 91 ASN A C 1
ATOM 684 O O . ASN A 1 91 ? 3.484 -10.310 -6.029 1.00 85.75 91 ASN A O 1
ATOM 688 N N . GLU A 1 92 ? 2.384 -11.862 -4.845 1.00 89.12 92 GLU A N 1
ATOM 689 C CA . GLU A 1 92 ? 1.377 -12.142 -5.872 1.00 89.12 92 GLU A CA 1
ATOM 690 C C . GLU A 1 92 ? 0.401 -10.970 -6.025 1.00 89.12 92 GLU A C 1
ATOM 692 O O . GLU A 1 92 ? 0.208 -10.464 -7.130 1.00 89.12 92 GLU A O 1
ATOM 697 N N . THR A 1 93 ? -0.166 -10.473 -4.924 1.00 89.88 93 THR A N 1
ATOM 698 C CA . THR A 1 93 ? -1.101 -9.337 -4.966 1.00 89.88 93 THR A CA 1
ATOM 699 C C . THR A 1 93 ? -0.402 -8.060 -5.425 1.00 89.88 93 THR A C 1
ATOM 701 O O . THR A 1 93 ? -0.960 -7.267 -6.183 1.00 89.88 93 THR A O 1
ATOM 704 N N . PHE A 1 94 ? 0.867 -7.887 -5.051 1.00 88.44 94 PHE A N 1
ATOM 705 C CA . PHE A 1 94 ? 1.685 -6.797 -5.563 1.00 88.44 94 PHE A CA 1
ATOM 706 C C . PHE A 1 94 ? 1.972 -6.926 -7.065 1.00 88.44 94 PHE A C 1
ATOM 708 O O . PHE A 1 94 ? 1.953 -5.923 -7.780 1.00 88.44 94 PHE A O 1
ATOM 715 N N . ALA A 1 95 ? 2.178 -8.145 -7.570 1.00 87.81 95 ALA A N 1
ATOM 716 C CA . ALA A 1 95 ? 2.358 -8.383 -8.997 1.00 87.81 95 ALA A CA 1
ATOM 717 C C . ALA A 1 95 ? 1.114 -8.034 -9.811 1.00 87.81 95 ALA A C 1
ATOM 719 O O . ALA A 1 95 ? 1.220 -7.378 -10.849 1.00 87.81 95 ALA A O 1
ATOM 720 N N . ILE A 1 96 ? -0.066 -8.405 -9.310 1.00 89.94 96 ILE A N 1
ATOM 721 C CA . ILE A 1 96 ? -1.352 -8.041 -9.914 1.00 89.94 96 ILE A CA 1
ATOM 722 C C . ILE A 1 96 ? -1.481 -6.516 -9.994 1.00 89.94 96 ILE A C 1
ATOM 724 O O . ILE A 1 96 ? -1.766 -5.972 -11.065 1.00 89.94 96 ILE A O 1
ATOM 728 N N . PHE A 1 97 ? -1.200 -5.816 -8.891 1.00 89.38 97 PHE A N 1
ATOM 729 C CA . PHE A 1 97 ? -1.182 -4.356 -8.864 1.00 89.38 97 PHE A CA 1
ATOM 730 C C . PHE A 1 97 ? -0.206 -3.772 -9.899 1.00 89.38 97 PHE A C 1
ATOM 732 O O . PHE A 1 97 ? -0.583 -2.883 -10.669 1.00 89.38 97 PHE A O 1
ATOM 739 N N . ALA A 1 98 ? 1.030 -4.279 -9.951 1.00 88.44 98 ALA A N 1
ATOM 740 C CA . ALA A 1 98 ? 2.064 -3.794 -10.859 1.00 88.44 98 ALA A CA 1
ATOM 741 C C . ALA A 1 98 ? 1.644 -3.952 -12.325 1.00 88.44 98 ALA A C 1
ATOM 743 O O . ALA A 1 98 ? 1.686 -2.979 -13.072 1.00 88.44 98 ALA A O 1
ATOM 744 N N . VAL A 1 99 ? 1.153 -5.126 -12.727 1.00 89.56 99 VAL A N 1
ATOM 745 C CA . VAL A 1 99 ? 0.682 -5.386 -14.099 1.00 89.56 99 VAL A CA 1
ATOM 746 C C . VAL A 1 99 ? -0.496 -4.489 -14.474 1.00 89.56 99 VAL A C 1
ATOM 748 O O . VAL A 1 99 ? -0.567 -3.981 -15.592 1.00 89.56 99 VAL A O 1
ATOM 751 N N . LYS A 1 100 ? -1.420 -4.253 -13.541 1.00 87.56 100 LYS A N 1
ATOM 752 C CA . LYS A 1 100 ? -2.638 -3.481 -13.810 1.00 87.56 100 LYS A CA 1
ATOM 753 C C . LYS A 1 100 ? -2.396 -1.977 -13.893 1.00 87.56 100 LYS A C 1
ATOM 755 O O . LYS A 1 100 ? -3.112 -1.267 -14.607 1.00 87.56 100 LYS A O 1
ATOM 760 N N . HIS A 1 101 ? -1.441 -1.470 -13.120 1.00 85.44 101 HIS A N 1
ATOM 761 C CA . HIS A 1 101 ? -1.308 -0.036 -12.891 1.00 85.44 101 HIS A CA 1
ATOM 762 C C . HIS A 1 101 ? 0.021 0.551 -13.341 1.00 85.44 101 HIS A C 1
ATOM 764 O O . HIS A 1 101 ? 0.067 1.745 -13.615 1.00 85.44 101 HIS A O 1
ATOM 770 N N . ILE A 1 102 ? 1.081 -0.240 -13.448 1.00 84.12 102 ILE A N 1
ATOM 771 C CA . ILE A 1 102 ? 2.428 0.244 -13.735 1.00 84.12 102 ILE A CA 1
ATOM 772 C C . ILE A 1 102 ? 2.865 -0.296 -15.100 1.00 84.12 102 ILE A C 1
ATOM 774 O O . ILE A 1 102 ? 2.687 -1.484 -15.365 1.00 84.12 102 ILE A O 1
ATOM 778 N N . PRO A 1 103 ? 3.439 0.526 -15.994 1.00 84.75 103 PRO A N 1
ATOM 779 C CA . PRO A 1 103 ? 3.960 0.003 -17.252 1.00 84.75 103 PRO A CA 1
ATOM 780 C C . PRO A 1 103 ? 5.087 -1.010 -17.023 1.00 84.75 103 PRO A C 1
ATOM 782 O O . PRO A 1 103 ? 5.933 -0.817 -16.148 1.00 84.75 103 PRO A O 1
ATOM 785 N N . GLU A 1 104 ? 5.102 -2.074 -17.828 1.00 86.81 104 GLU A N 1
ATOM 786 C CA . GLU A 1 104 ? 5.981 -3.244 -17.655 1.00 86.81 104 GLU A CA 1
ATOM 787 C C . GLU A 1 104 ? 7.467 -2.890 -17.560 1.00 86.81 104 GLU A C 1
ATOM 789 O O . GLU A 1 104 ? 8.211 -3.484 -16.782 1.00 86.81 104 GLU A O 1
ATOM 794 N N . ASN A 1 105 ? 7.901 -1.855 -18.281 1.00 84.12 105 ASN A N 1
ATOM 795 C CA . ASN A 1 105 ? 9.284 -1.389 -18.272 1.00 84.12 105 ASN A CA 1
ATOM 796 C C . ASN A 1 105 ? 9.754 -0.856 -16.902 1.00 84.12 105 ASN A C 1
ATOM 798 O O . ASN A 1 105 ? 10.954 -0.679 -16.709 1.00 84.12 105 ASN A O 1
ATOM 802 N N . TYR A 1 106 ? 8.840 -0.611 -15.959 1.00 84.12 106 TYR A N 1
ATOM 803 C CA . TYR A 1 106 ? 9.156 -0.200 -14.589 1.00 84.12 106 TYR A CA 1
ATOM 804 C C . TYR A 1 106 ? 8.992 -1.324 -13.559 1.00 84.12 106 TYR A C 1
ATOM 806 O O . TYR A 1 106 ? 9.359 -1.128 -12.402 1.00 84.12 106 TYR A O 1
ATOM 814 N N . HIS A 1 107 ? 8.472 -2.499 -13.937 1.00 87.62 107 HIS A N 1
ATOM 815 C CA . HIS A 1 107 ? 8.248 -3.597 -12.987 1.00 87.62 107 HIS A CA 1
ATOM 816 C C . HIS A 1 107 ? 9.533 -4.044 -12.273 1.00 87.62 107 HIS A C 1
ATOM 818 O O . HIS A 1 107 ? 9.495 -4.124 -11.047 1.00 87.62 107 HIS A O 1
ATOM 824 N N . PRO A 1 108 ? 10.683 -4.272 -12.948 1.00 87.25 108 PRO A N 1
ATOM 825 C CA . PRO A 1 108 ? 11.897 -4.729 -12.265 1.00 87.25 108 PRO A CA 1
ATOM 826 C C . PRO A 1 108 ? 12.379 -3.749 -11.189 1.00 87.25 108 PRO A C 1
ATOM 828 O O . PRO A 1 108 ? 12.681 -4.157 -10.070 1.00 87.25 108 PRO A O 1
ATOM 831 N N . MET A 1 109 ? 12.374 -2.450 -11.509 1.00 83.81 109 MET A N 1
ATOM 832 C CA . MET A 1 109 ? 12.718 -1.388 -10.561 1.00 83.81 109 MET A CA 1
ATOM 833 C C . MET A 1 109 ? 11.737 -1.368 -9.384 1.00 83.81 109 MET A C 1
ATOM 835 O O . MET A 1 109 ? 12.154 -1.261 -8.235 1.00 83.81 109 MET A O 1
ATOM 839 N N . LEU A 1 110 ? 10.439 -1.512 -9.658 1.00 84.25 110 LEU A N 1
ATOM 840 C CA . LEU A 1 110 ? 9.402 -1.512 -8.634 1.00 84.25 110 LEU A CA 1
ATOM 841 C C . LEU A 1 110 ? 9.605 -2.649 -7.618 1.00 84.25 110 LEU A C 1
ATOM 843 O O . LEU A 1 110 ? 9.556 -2.404 -6.415 1.00 84.25 110 LEU A O 1
ATOM 847 N N . TYR A 1 111 ? 9.882 -3.873 -8.082 1.00 86.44 111 TYR A N 1
ATOM 848 C CA . TYR A 1 111 ? 10.174 -5.004 -7.193 1.00 86.44 111 TYR A CA 1
ATOM 849 C C . TYR A 1 111 ? 11.491 -4.838 -6.439 1.00 86.44 111 TYR A C 1
ATOM 851 O O . TYR A 1 111 ? 11.570 -5.227 -5.278 1.00 86.44 111 TYR A O 1
ATOM 859 N N . GLN A 1 112 ? 12.515 -4.259 -7.067 1.00 86.69 112 GLN A N 1
ATOM 860 C CA . GLN A 1 112 ? 13.797 -4.018 -6.411 1.00 86.69 112 GLN A CA 1
ATOM 861 C C . GLN A 1 112 ? 13.661 -3.026 -5.248 1.00 86.69 112 GLN A C 1
ATOM 863 O O . GLN A 1 112 ? 14.200 -3.271 -4.173 1.00 86.69 112 GLN A O 1
ATOM 868 N N . VAL A 1 113 ? 12.928 -1.931 -5.461 1.00 83.44 113 VAL A N 1
ATOM 869 C CA . VAL A 1 113 ? 12.762 -0.857 -4.471 1.00 83.44 113 VAL A CA 1
ATOM 870 C C . VAL A 1 113 ? 11.765 -1.258 -3.381 1.00 83.44 113 VAL A C 1
ATOM 872 O O . VAL A 1 113 ? 12.010 -1.050 -2.199 1.00 83.44 113 VAL A O 1
ATOM 875 N N . LEU A 1 114 ? 10.637 -1.869 -3.752 1.00 85.38 114 LEU A N 1
ATOM 876 C CA . LEU A 1 114 ? 9.535 -2.116 -2.815 1.00 85.38 114 LEU A CA 1
ATOM 877 C C . LEU A 1 114 ? 9.525 -3.538 -2.236 1.00 85.38 114 LEU A C 1
ATOM 879 O O . LEU A 1 114 ? 8.931 -3.766 -1.181 1.00 85.38 114 LEU A O 1
ATOM 883 N N . GLY A 1 115 ? 10.224 -4.487 -2.864 1.00 86.75 115 GLY A N 1
ATOM 884 C CA . GLY A 1 115 ? 10.328 -5.882 -2.424 1.00 86.75 115 GLY A CA 1
ATOM 885 C C . GLY A 1 115 ? 10.768 -6.069 -0.965 1.00 86.75 115 GLY A C 1
ATOM 886 O O . GLY A 1 115 ? 10.126 -6.850 -0.258 1.00 86.75 115 GLY A O 1
ATOM 887 N N . PRO A 1 116 ? 11.780 -5.338 -0.454 1.00 89.44 116 PRO A N 1
ATOM 888 C CA . PRO A 1 116 ? 12.176 -5.425 0.953 1.00 89.44 116 PRO A CA 1
ATOM 889 C C . PRO A 1 116 ? 11.043 -5.077 1.929 1.00 89.44 116 PRO A C 1
ATOM 891 O O . PRO A 1 116 ? 10.887 -5.736 2.962 1.00 89.44 116 PRO A O 1
ATOM 894 N N . CYS A 1 117 ? 10.206 -4.090 1.592 1.00 89.75 117 CYS A N 1
ATOM 895 C CA . CYS A 1 117 ? 9.040 -3.731 2.396 1.00 89.75 117 CYS A CA 1
ATOM 896 C C . CYS A 1 117 ? 7.979 -4.826 2.375 1.00 89.75 117 CYS A C 1
ATOM 898 O O . CYS A 1 117 ? 7.450 -5.175 3.429 1.00 89.75 117 CYS A O 1
ATOM 900 N N . LEU A 1 118 ? 7.705 -5.408 1.203 1.00 89.56 118 LEU A N 1
ATOM 901 C CA . LEU A 1 118 ? 6.754 -6.515 1.070 1.00 89.56 118 LEU A CA 1
ATOM 902 C C . LEU A 1 118 ? 7.193 -7.726 1.898 1.00 89.56 118 LEU A C 1
ATOM 904 O O . LEU A 1 118 ? 6.390 -8.286 2.639 1.00 89.56 118 LEU A O 1
ATOM 908 N N . ALA A 1 119 ? 8.475 -8.089 1.832 1.00 89.88 119 ALA A N 1
ATOM 909 C CA . ALA A 1 119 ? 9.028 -9.209 2.588 1.00 89.88 119 ALA A CA 1
ATOM 910 C C . ALA A 1 119 ? 9.009 -8.964 4.107 1.00 89.88 119 ALA A C 1
ATOM 912 O O . ALA A 1 119 ? 8.742 -9.881 4.881 1.00 89.88 119 ALA A O 1
ATOM 913 N N . THR A 1 120 ? 9.271 -7.727 4.540 1.00 90.31 120 THR A N 1
ATOM 914 C CA . THR A 1 120 ? 9.371 -7.378 5.966 1.00 90.31 120 THR A CA 1
ATOM 915 C C . THR A 1 120 ? 8.009 -7.177 6.624 1.00 90.31 120 THR A C 1
ATOM 917 O O . THR A 1 120 ? 7.813 -7.581 7.773 1.00 90.31 120 THR A O 1
ATOM 920 N N . TRP A 1 121 ? 7.086 -6.515 5.924 1.00 90.75 121 TRP A N 1
ATOM 921 C CA . TRP A 1 121 ? 5.818 -6.055 6.487 1.00 90.75 121 TRP A CA 1
ATOM 922 C C . TRP A 1 121 ? 4.606 -6.834 5.990 1.00 90.75 121 TRP A C 1
ATOM 924 O O . TRP A 1 121 ? 3.640 -6.923 6.737 1.00 90.75 121 TRP A O 1
ATOM 934 N N . GLY A 1 122 ? 4.649 -7.450 4.804 1.00 87.69 122 GLY A N 1
ATOM 935 C CA . GLY A 1 122 ? 3.555 -8.290 4.297 1.00 87.69 122 GLY A CA 1
ATOM 936 C C . GLY A 1 122 ? 3.112 -9.369 5.299 1.00 87.69 122 GLY A C 1
ATOM 937 O O . GLY A 1 122 ? 1.928 -9.423 5.629 1.00 87.69 122 GLY A O 1
ATOM 938 N N . PRO A 1 123 ? 4.040 -10.150 5.894 1.00 90.50 123 PRO A N 1
ATOM 939 C CA . PRO A 1 123 ? 3.710 -11.135 6.932 1.00 90.50 123 PRO A CA 1
ATOM 940 C C . PRO A 1 123 ? 3.235 -10.541 8.267 1.00 90.50 123 PRO A C 1
ATOM 942 O O . PRO A 1 123 ? 2.727 -11.274 9.108 1.00 90.50 123 PRO A O 1
ATOM 945 N N . LYS A 1 124 ? 3.445 -9.238 8.493 1.00 92.06 124 LYS A N 1
ATOM 946 C CA . LYS A 1 124 ? 3.080 -8.519 9.727 1.00 92.06 124 LYS A CA 1
ATOM 947 C C . LYS A 1 124 ? 1.766 -7.753 9.595 1.00 92.06 124 LYS A C 1
ATOM 949 O O . LYS A 1 124 ? 1.378 -7.057 10.532 1.00 92.06 124 LYS A O 1
ATOM 954 N N . ILE A 1 125 ? 1.112 -7.832 8.436 1.00 91.44 125 ILE A N 1
ATOM 955 C CA . ILE A 1 125 ? -0.220 -7.269 8.271 1.00 91.44 125 ILE A CA 1
ATOM 956 C C . ILE A 1 125 ? -1.175 -8.016 9.192 1.00 91.44 125 ILE A C 1
ATOM 958 O O . ILE A 1 125 ? -1.262 -9.241 9.163 1.00 91.44 125 ILE A O 1
ATOM 962 N N . ASP A 1 126 ? -1.907 -7.238 9.978 1.00 92.25 126 ASP A N 1
ATOM 963 C CA . ASP A 1 126 ? -2.999 -7.711 10.811 1.00 92.25 126 ASP A CA 1
ATOM 964 C C . ASP A 1 126 ? -4.313 -7.113 10.287 1.00 92.25 126 ASP A C 1
ATOM 966 O O . ASP A 1 126 ? -4.603 -5.934 10.515 1.00 92.25 126 ASP A O 1
ATOM 970 N N . PRO A 1 127 ? -5.120 -7.892 9.546 1.00 88.69 127 PRO A N 1
ATOM 971 C CA . PRO A 1 127 ? -6.425 -7.453 9.072 1.00 88.69 127 PRO A CA 1
ATOM 972 C C . PRO A 1 127 ? -7.446 -7.209 10.184 1.00 88.69 127 PRO A C 1
ATOM 974 O O . PRO A 1 127 ? -8.446 -6.540 9.909 1.00 88.69 127 PRO A O 1
ATOM 977 N N . SER A 1 128 ? -7.228 -7.760 11.380 1.00 90.00 128 SER A N 1
ATOM 978 C CA . SER A 1 128 ? -8.155 -7.687 12.512 1.00 90.00 128 SER A CA 1
ATOM 979 C C . SER A 1 128 ? -7.956 -6.453 13.393 1.00 90.00 128 SER A C 1
ATOM 981 O O . SER A 1 128 ? -8.859 -6.107 14.149 1.00 90.00 128 SER A O 1
ATOM 983 N N . ASP A 1 129 ? -6.830 -5.749 13.247 1.00 88.12 129 ASP A N 1
ATOM 984 C CA . ASP A 1 129 ? -6.567 -4.499 13.957 1.00 88.12 129 ASP A CA 1
ATOM 985 C C . ASP A 1 129 ? -7.581 -3.411 13.563 1.00 88.12 129 ASP A C 1
ATOM 987 O O . ASP A 1 129 ? -7.616 -2.945 12.418 1.00 88.12 129 ASP A O 1
ATOM 991 N N . GLU A 1 130 ? -8.380 -2.973 14.538 1.00 87.00 130 GLU A N 1
ATOM 992 C CA . GLU A 1 130 ? -9.398 -1.929 14.380 1.00 87.00 130 GLU A CA 1
ATOM 993 C C . GLU A 1 130 ? -8.808 -0.578 13.957 1.00 87.00 130 GLU A C 1
ATOM 995 O O . GLU A 1 130 ? -9.490 0.219 13.312 1.00 87.00 130 GLU A O 1
ATOM 1000 N N . LYS A 1 131 ? -7.536 -0.319 14.287 1.00 86.75 131 LYS A N 1
ATOM 1001 C CA . LYS A 1 131 ? -6.819 0.911 13.921 1.00 86.75 131 LYS A CA 1
ATOM 1002 C C . LYS A 1 131 ? -5.973 0.758 12.660 1.00 86.75 131 LYS A C 1
ATOM 1004 O O . LYS A 1 131 ? -5.422 1.742 12.168 1.00 86.75 131 LYS A O 1
ATOM 1009 N N . CYS A 1 132 ? -5.884 -0.453 12.109 1.00 91.69 132 CYS A N 1
ATOM 1010 C CA . CYS A 1 132 ? -5.158 -0.763 10.881 1.00 91.69 132 CYS A CA 1
ATOM 1011 C C . CYS A 1 132 ? -3.676 -0.323 10.892 1.00 91.69 132 CYS A C 1
ATOM 1013 O O . CYS A 1 132 ? -3.134 0.029 9.844 1.00 91.69 132 CYS A O 1
ATOM 1015 N N . ILE A 1 133 ? -3.003 -0.335 12.045 1.00 91.38 133 ILE A N 1
ATOM 1016 C CA . ILE A 1 133 ? -1.649 0.209 12.254 1.00 91.38 133 ILE A CA 1
ATOM 1017 C C . ILE A 1 133 ? -0.638 -0.432 11.301 1.00 91.38 133 ILE A C 1
ATOM 1019 O O . ILE A 1 133 ? 0.162 0.267 10.679 1.00 91.38 133 ILE A O 1
ATOM 1023 N N . SER A 1 134 ? -0.713 -1.753 11.124 1.00 92.12 134 SER A N 1
ATOM 1024 C CA . SER A 1 134 ? 0.189 -2.506 10.240 1.00 92.12 134 SER A CA 1
ATOM 1025 C C . SER A 1 134 ? 0.151 -2.033 8.774 1.00 92.12 134 SER A C 1
ATOM 1027 O O . SER A 1 134 ? 1.176 -2.055 8.091 1.00 92.12 134 SER A O 1
ATOM 1029 N N . TYR A 1 135 ? -0.989 -1.511 8.303 1.00 91.06 135 TYR A N 1
ATOM 1030 C CA . TYR A 1 135 ? -1.124 -0.913 6.967 1.00 91.06 135 TYR A CA 1
ATOM 1031 C C . TYR A 1 135 ? -0.431 0.453 6.864 1.00 91.06 135 TYR A C 1
ATOM 1033 O O . TYR A 1 135 ? 0.010 0.855 5.786 1.00 91.06 135 TYR A O 1
ATOM 1041 N N . GLY A 1 136 ? -0.304 1.160 7.984 1.00 89.38 136 GLY A N 1
ATOM 1042 C CA . GLY A 1 136 ? 0.470 2.392 8.078 1.00 89.38 136 GLY A CA 1
ATOM 1043 C C . GLY A 1 136 ? 1.970 2.170 8.013 1.00 89.38 136 GLY A C 1
ATOM 1044 O O . GLY A 1 136 ? 2.683 2.875 7.302 1.00 89.38 136 GLY A O 1
ATOM 1045 N N . GLU A 1 137 ? 2.450 1.153 8.718 1.00 91.62 137 GLU A N 1
ATOM 1046 C CA . GLU A 1 137 ? 3.874 0.827 8.728 1.00 91.62 137 GLU A CA 1
ATOM 1047 C C . GLU A 1 137 ? 4.360 0.357 7.356 1.00 91.62 137 GLU A C 1
ATOM 1049 O O . GLU A 1 137 ? 5.431 0.760 6.894 1.00 91.62 137 GLU A O 1
ATOM 1054 N N . ILE A 1 138 ? 3.544 -0.430 6.647 1.00 90.00 138 ILE A N 1
ATOM 1055 C CA . ILE A 1 138 ? 3.923 -0.871 5.309 1.00 90.00 138 ILE A CA 1
ATOM 1056 C C . ILE A 1 138 ? 3.948 0.282 4.308 1.00 90.00 138 ILE A C 1
ATOM 1058 O O . ILE A 1 138 ? 4.903 0.380 3.542 1.00 90.00 138 ILE A O 1
ATOM 1062 N N . ILE A 1 139 ? 2.966 1.195 4.328 1.00 87.38 139 ILE A N 1
ATOM 1063 C CA . ILE A 1 139 ? 2.982 2.340 3.407 1.00 87.38 139 ILE A CA 1
ATOM 1064 C C . ILE A 1 139 ? 4.135 3.291 3.719 1.00 87.38 139 ILE A C 1
ATOM 1066 O O . ILE A 1 139 ? 4.739 3.818 2.791 1.00 87.38 139 ILE A O 1
ATOM 1070 N N . LYS A 1 140 ? 4.483 3.458 4.999 1.00 89.19 140 LYS A N 1
ATOM 1071 C CA . LYS A 1 140 ? 5.652 4.231 5.415 1.00 89.19 140 LYS A CA 1
ATOM 1072 C C . LYS A 1 140 ? 6.937 3.620 4.863 1.00 89.19 140 LYS A C 1
ATOM 1074 O O . LYS A 1 140 ? 7.709 4.324 4.231 1.00 89.19 140 LYS A O 1
ATOM 1079 N N . CYS A 1 141 ? 7.108 2.302 4.986 1.00 90.12 141 CYS A N 1
ATOM 1080 C CA . CYS A 1 141 ? 8.243 1.612 4.374 1.00 90.12 141 CYS A CA 1
ATOM 1081 C C . CYS A 1 141 ? 8.302 1.856 2.858 1.00 90.12 141 CYS A C 1
ATOM 1083 O O . CYS A 1 141 ? 9.351 2.216 2.330 1.00 90.12 141 CYS A O 1
ATOM 1085 N N . LEU A 1 142 ? 7.173 1.705 2.154 1.00 85.31 142 LEU A N 1
ATOM 1086 C CA . LEU A 1 142 ? 7.113 1.930 0.706 1.00 85.31 142 LEU A CA 1
ATOM 1087 C C . LEU A 1 142 ? 7.475 3.380 0.333 1.00 85.31 142 LEU A C 1
ATOM 1089 O O . LEU A 1 142 ? 8.142 3.597 -0.675 1.00 85.31 142 LEU A O 1
ATOM 1093 N N . GLN A 1 143 ? 7.056 4.360 1.136 1.00 83.19 143 GLN A N 1
ATOM 1094 C CA . GLN A 1 143 ? 7.392 5.776 0.951 1.00 83.19 143 GLN A CA 1
ATOM 1095 C C . GLN A 1 143 ? 8.878 6.052 1.184 1.00 83.19 143 GLN A C 1
ATOM 1097 O O . GLN A 1 143 ? 9.495 6.742 0.374 1.00 83.19 143 GLN A O 1
ATOM 1102 N N . ASP A 1 144 ? 9.449 5.486 2.246 1.00 87.25 144 ASP A N 1
ATOM 1103 C CA . ASP A 1 144 ? 10.865 5.644 2.577 1.00 87.25 144 ASP A CA 1
ATOM 1104 C C . ASP A 1 144 ? 11.745 5.062 1.460 1.00 87.25 144 ASP A C 1
ATOM 1106 O O . ASP A 1 144 ? 12.699 5.703 1.029 1.00 87.25 144 ASP A O 1
ATOM 1110 N N . GLN A 1 145 ? 11.382 3.893 0.915 1.00 80.88 145 GLN A N 1
ATOM 1111 C CA . GLN A 1 145 ? 12.098 3.294 -0.218 1.00 80.88 145 GLN A CA 1
ATOM 1112 C C . GLN A 1 145 ? 11.926 4.087 -1.520 1.00 80.88 145 GLN A C 1
ATOM 1114 O O . GLN A 1 145 ? 12.857 4.170 -2.309 1.00 80.88 145 GLN A O 1
ATOM 1119 N N . ALA A 1 146 ? 10.752 4.678 -1.759 1.00 71.75 146 ALA A N 1
ATOM 1120 C CA . ALA A 1 146 ? 10.505 5.485 -2.956 1.00 71.75 146 ALA A CA 1
ATOM 1121 C C . ALA A 1 146 ? 11.192 6.863 -2.925 1.00 71.75 146 ALA A C 1
ATOM 1123 O O . ALA A 1 146 ? 11.285 7.511 -3.967 1.00 71.75 146 ALA A O 1
ATOM 1124 N N . SER A 1 147 ? 11.625 7.312 -1.744 1.00 71.62 147 SER A N 1
ATOM 1125 C CA . SER A 1 147 ? 12.299 8.600 -1.531 1.00 71.62 147 SER A CA 1
ATOM 1126 C C . SER A 1 147 ? 13.823 8.464 -1.400 1.00 71.62 147 SER A C 1
ATOM 1128 O O . SER A 1 147 ? 14.503 9.480 -1.255 1.00 71.62 147 SER A O 1
ATOM 1130 N N . SER A 1 148 ? 14.342 7.229 -1.410 1.00 59.78 148 SER A N 1
ATOM 1131 C CA . SER A 1 148 ? 15.771 6.895 -1.335 1.00 59.78 148 SER A CA 1
ATOM 1132 C C . SER A 1 148 ? 16.395 6.712 -2.712 1.00 59.78 148 SER A C 1
ATOM 1134 O O . SER A 1 148 ? 17.637 6.858 -2.758 1.00 59.78 148 SER A O 1
#

Foldseek 3Di:
DDPCPVPVVVPPDDDDDDDDDDDDDDDDPPPVVVVVLVVVLVVVLVVQLVVLLVVVCVVDPPDDSVQQSLVSLLSSCVVLQCADPLSAHAPVSVVVSCVVRPPPVCVVVLCVQLVVLRVPLRVVFDSPDPSNVSSVSSVVSSVVSVVD